Protein AF-A0AA96UZX4-F1 (afdb_monomer)

pLDDT: mean 89.25, std 13.47, range [41.53, 97.31]

Organism: NCBI:txid3028295

Secondary structure (DSSP, 8-state):
---TTSHHHH-EEEEESSSS-EEEE-TTSEEEEEETTEEEEEEEEEETTEEEEEETTEEEEEEEEETTEEEEEEEETTEEEEEEEEE-

Solvent-accessible surface area (backbone atoms only — not comparable to full-atom values): 4954 Å² total; per-residue (Å²): 140,78,85,71,70,61,68,61,70,67,42,44,44,28,36,35,78,89,51,81,31,36,36,37,33,46,88,87,36,37,36,42,39,34,47,84,91,47,73,50,68,34,40,45,46,83,53,83,91,30,31,36,32,28,44,98,88,40,80,38,32,38,37,37,78,53,96,85,28,37,41,37,40,38,48,58,91,93,48,73,50,72,50,49,21,40,71,111

Mean predicted aligned error: 4.74 Å

Structure (mmCIF, N/CA/C/O backbone):
data_AF-A0AA96UZX4-F1
#
_entry.id   AF-A0AA96UZX4-F1
#
loop_
_atom_site.group_PDB
_atom_site.id
_atom_site.type_symbol
_atom_site.label_atom_id
_atom_site.label_alt_id
_atom_site.label_comp_id
_atom_site.label_asym_id
_atom_site.label_entity_id
_atom_site.label_seq_id
_atom_site.pdbx_PDB_ins_code
_atom_site.Cartn_x
_atom_site.Cartn_y
_atom_site.Cartn_z
_atom_site.occupancy
_atom_site.B_iso_or_equiv
_atom_site.auth_seq_id
_atom_site.auth_comp_id
_atom_site.auth_asym_id
_atom_site.auth_atom_id
_atom_site.pdbx_PDB_model_num
ATOM 1 N N . MET A 1 1 ? -26.361 -3.014 4.407 1.00 44.25 1 MET A N 1
ATOM 2 C CA . MET A 1 1 ? -25.447 -2.002 4.977 1.00 44.25 1 MET A CA 1
ATOM 3 C C . MET A 1 1 ? -24.386 -2.769 5.743 1.00 44.25 1 MET A C 1
ATOM 5 O O . MET A 1 1 ? -24.718 -3.329 6.777 1.00 44.25 1 MET A O 1
ATOM 9 N N . PHE A 1 2 ? -23.183 -2.910 5.185 1.00 41.53 2 PHE A N 1
ATOM 10 C CA . PHE A 1 2 ? -22.067 -3.578 5.860 1.00 41.53 2 PHE A CA 1
ATOM 11 C C . PHE A 1 2 ? -21.099 -2.528 6.413 1.00 41.53 2 PHE A C 1
ATOM 13 O O . PHE A 1 2 ? -20.962 -1.436 5.869 1.00 41.53 2 PHE A O 1
ATOM 20 N N . SER A 1 3 ? -20.567 -2.856 7.584 1.00 42.91 3 SER A N 1
ATOM 21 C CA . SER A 1 3 ? -19.982 -1.993 8.606 1.00 42.91 3 SER A CA 1
ATOM 22 C C . SER A 1 3 ? -18.667 -1.332 8.164 1.00 42.91 3 SER A C 1
ATOM 24 O O . SER A 1 3 ? -17.598 -1.912 8.296 1.00 42.91 3 SER A O 1
ATOM 26 N N . GLY A 1 4 ? -18.745 -0.094 7.667 1.00 41.75 4 GLY A N 1
ATOM 27 C CA . GLY A 1 4 ? -17.632 0.654 7.060 1.00 41.75 4 GLY A CA 1
ATOM 28 C C . GLY A 1 4 ? -16.639 1.320 8.023 1.00 41.75 4 GLY A C 1
ATOM 29 O O . GLY A 1 4 ? -16.270 2.476 7.808 1.00 41.75 4 GLY A O 1
ATOM 30 N N . CYS A 1 5 ? -16.193 0.637 9.080 1.00 48.84 5 CYS A N 1
ATOM 31 C CA . CYS A 1 5 ? -15.138 1.185 9.948 1.00 48.84 5 CYS A CA 1
ATOM 32 C C . CYS A 1 5 ? -13.712 0.874 9.453 1.00 48.84 5 CYS A C 1
ATOM 34 O O . CYS A 1 5 ? -12.793 1.637 9.756 1.00 48.84 5 CYS A O 1
ATOM 36 N N . LEU A 1 6 ? -13.508 -0.185 8.663 1.00 52.38 6 LEU A N 1
ATOM 37 C CA . LEU A 1 6 ? -12.174 -0.579 8.194 1.00 52.38 6 LEU A CA 1
ATOM 38 C C . LEU A 1 6 ? -11.757 0.183 6.925 1.00 52.38 6 LEU A C 1
ATOM 40 O O . LEU A 1 6 ? -10.700 0.812 6.917 1.00 52.38 6 LEU A O 1
ATOM 44 N N . GLY A 1 7 ? -12.621 0.291 5.914 1.00 52.69 7 GLY A N 1
ATOM 45 C CA . GLY A 1 7 ? -12.306 0.951 4.641 1.00 52.69 7 GLY A CA 1
ATOM 46 C C . GLY A 1 7 ? -11.894 2.426 4.754 1.00 52.69 7 GLY A C 1
ATOM 47 O O . GLY A 1 7 ? -11.088 2.923 3.967 1.00 52.69 7 GLY A O 1
ATOM 48 N N . ASN A 1 8 ? -12.359 3.132 5.790 1.00 63.56 8 ASN A N 1
ATOM 49 C CA . ASN A 1 8 ? -11.919 4.503 6.076 1.00 63.56 8 ASN A CA 1
ATOM 50 C C . ASN A 1 8 ? -10.481 4.580 6.621 1.00 63.56 8 ASN A C 1
ATOM 52 O O . ASN A 1 8 ? -9.829 5.612 6.459 1.00 63.56 8 ASN A O 1
ATOM 56 N N . SER A 1 9 ? -9.985 3.531 7.280 1.00 82.62 9 SER A N 1
ATOM 57 C CA . SER A 1 9 ? -8.720 3.576 8.023 1.00 82.62 9 SER A CA 1
ATOM 58 C C . SER A 1 9 ? -7.512 3.633 7.088 1.00 82.62 9 SER A C 1
ATOM 60 O O . SER A 1 9 ? -6.594 4.430 7.304 1.00 82.62 9 SER A O 1
ATOM 62 N N . ILE A 1 10 ? -7.561 2.869 5.994 1.00 90.81 10 ILE A N 1
ATOM 63 C CA . ILE A 1 10 ? -6.500 2.837 4.980 1.00 90.81 10 ILE A CA 1
ATOM 64 C C . ILE A 1 10 ? -6.656 3.896 3.893 1.00 90.81 10 ILE A C 1
ATOM 66 O O . ILE A 1 10 ? -5.728 4.114 3.126 1.00 90.81 10 ILE A O 1
ATOM 70 N N . THR A 1 11 ? -7.795 4.584 3.816 1.00 93.56 11 THR A N 1
ATOM 71 C CA . THR A 1 11 ? -7.979 5.654 2.829 1.00 93.56 11 THR A CA 1
ATOM 72 C C . THR A 1 11 ? -6.956 6.769 3.064 1.00 93.56 11 THR A C 1
ATOM 74 O O . THR A 1 11 ? -6.829 7.285 4.181 1.00 93.56 11 THR A O 1
ATOM 77 N N . GLY A 1 12 ? -6.273 7.191 2.004 1.00 94.69 12 GLY A N 1
ATOM 78 C CA . GLY A 1 12 ? -5.298 8.280 2.011 1.00 94.69 12 GLY A CA 1
ATOM 79 C C . GLY A 1 12 ? -4.048 7.953 1.203 1.00 94.69 12 GLY A C 1
ATOM 80 O O . GLY A 1 12 ? -3.970 6.913 0.550 1.00 94.69 12 GLY A O 1
ATOM 81 N N . THR A 1 13 ? -3.073 8.855 1.264 1.00 96.62 13 THR A N 1
ATOM 82 C CA . THR A 1 13 ? -1.761 8.673 0.640 1.00 96.62 13 THR A CA 1
ATOM 83 C C . THR A 1 13 ? -0.780 8.117 1.662 1.00 96.62 13 THR A C 1
ATOM 85 O O . THR A 1 13 ? -0.653 8.635 2.770 1.00 96.62 13 THR A O 1
ATOM 88 N N . TRP A 1 14 ? -0.068 7.071 1.270 1.00 96.88 14 TRP A N 1
ATOM 89 C CA . TRP A 1 14 ? 0.885 6.342 2.091 1.00 96.88 14 TRP A CA 1
ATOM 90 C C . TRP A 1 14 ? 2.242 6.332 1.405 1.00 96.88 14 TRP A C 1
ATOM 92 O O . TRP A 1 14 ? 2.336 6.065 0.205 1.00 96.88 14 TRP A O 1
ATOM 102 N N . LYS A 1 15 ? 3.304 6.600 2.163 1.00 97.00 15 LYS A N 1
ATOM 103 C CA . LYS A 1 15 ? 4.689 6.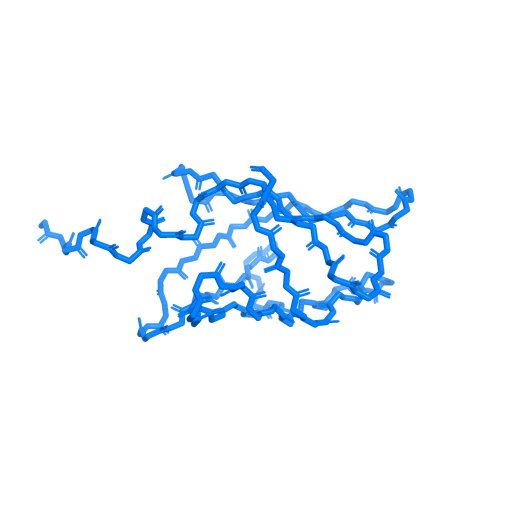563 1.687 1.00 97.00 15 LYS A CA 1
ATOM 104 C C . LYS A 1 15 ? 5.422 5.399 2.331 1.00 97.00 15 LYS A C 1
ATOM 106 O O . LYS A 1 15 ? 5.312 5.222 3.538 1.00 97.00 15 LYS A O 1
ATOM 111 N N . SER A 1 16 ? 6.145 4.622 1.530 1.00 96.56 16 SER A N 1
ATOM 112 C CA . SER A 1 16 ? 6.980 3.531 2.032 1.00 96.56 16 SER A CA 1
ATOM 113 C C . SER A 1 16 ? 8.076 4.082 2.940 1.00 96.56 16 SER A C 1
ATOM 115 O O . SER A 1 16 ? 8.726 5.063 2.583 1.00 96.56 16 SER A O 1
ATOM 117 N N . ASP A 1 17 ? 8.289 3.435 4.083 1.00 95.31 17 ASP A N 1
ATOM 118 C CA . ASP A 1 17 ? 9.337 3.818 5.035 1.00 95.31 17 ASP A CA 1
ATOM 119 C C . ASP A 1 17 ? 10.745 3.518 4.467 1.00 95.31 17 ASP A C 1
ATOM 121 O O . ASP A 1 17 ? 11.691 4.255 4.735 1.00 95.31 17 ASP A O 1
ATOM 125 N N . ASP A 1 18 ? 10.867 2.485 3.623 1.00 91.81 18 ASP A N 1
ATOM 126 C CA . ASP A 1 18 ? 12.152 1.943 3.149 1.00 91.81 18 ASP A CA 1
ATOM 127 C C . ASP A 1 18 ? 12.405 2.159 1.644 1.00 91.81 18 ASP A C 1
ATOM 129 O O . ASP A 1 18 ? 13.441 1.756 1.111 1.00 91.81 18 ASP A O 1
ATOM 133 N N . SER A 1 19 ? 11.461 2.764 0.914 1.00 92.38 19 SER A N 1
ATOM 134 C CA . SER A 1 19 ? 11.573 2.936 -0.538 1.00 92.38 19 SER A CA 1
ATOM 135 C C . SER A 1 19 ? 10.925 4.221 -1.052 1.00 92.38 19 SER A C 1
ATOM 137 O O . SER A 1 19 ? 10.235 4.954 -0.345 1.00 92.38 19 SER A O 1
ATOM 139 N N . SER A 1 20 ? 11.110 4.502 -2.344 1.00 91.62 20 SER A N 1
ATOM 140 C CA . SER A 1 20 ? 10.419 5.608 -3.004 1.00 91.62 20 SER A CA 1
ATOM 141 C C . SER A 1 20 ? 8.945 5.308 -3.307 1.00 91.62 20 SER A C 1
ATOM 143 O O . SER A 1 20 ? 8.264 6.203 -3.812 1.00 91.62 20 SER A O 1
ATOM 145 N N . ALA A 1 21 ? 8.428 4.120 -2.977 1.00 95.31 21 ALA A N 1
ATOM 146 C CA . ALA A 1 21 ? 7.064 3.736 -3.309 1.00 95.31 21 ALA A CA 1
ATOM 147 C C . ALA A 1 21 ? 6.008 4.565 -2.560 1.00 95.31 21 ALA A C 1
ATOM 149 O O . ALA A 1 21 ? 6.165 4.890 -1.381 1.00 95.31 21 ALA A O 1
ATOM 150 N N . THR A 1 22 ? 4.914 4.883 -3.244 1.00 96.19 22 THR A N 1
ATOM 151 C CA . THR A 1 22 ? 3.728 5.541 -2.681 1.00 96.19 22 THR A CA 1
ATOM 152 C C . THR A 1 22 ? 2.470 4.796 -3.079 1.00 96.19 22 THR A C 1
ATOM 154 O O . 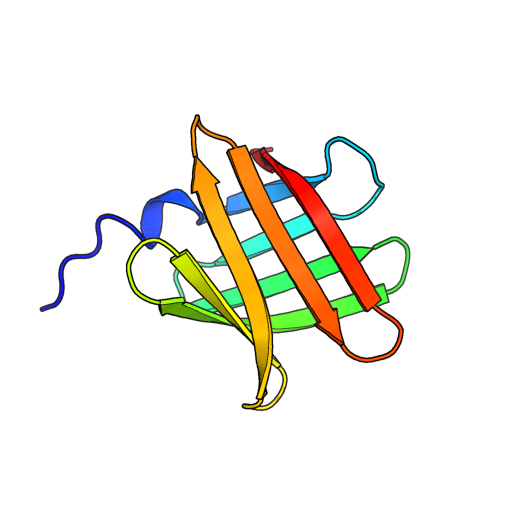THR A 1 22 ? 2.402 4.239 -4.171 1.00 96.19 22 THR A O 1
ATOM 157 N N . ILE A 1 23 ? 1.467 4.794 -2.205 1.00 97.00 23 ILE A N 1
ATOM 158 C CA . ILE A 1 23 ? 0.160 4.206 -2.488 1.00 97.00 23 ILE A CA 1
ATOM 159 C C . ILE A 1 23 ? -0.925 5.163 -2.023 1.00 97.00 23 ILE A C 1
ATOM 161 O O . ILE A 1 23 ? -0.990 5.522 -0.851 1.00 97.00 23 ILE A O 1
ATOM 165 N N . THR A 1 24 ? -1.789 5.555 -2.946 1.00 96.81 24 THR A N 1
ATOM 166 C CA . THR A 1 24 ? -2.996 6.325 -2.668 1.00 96.81 24 THR A CA 1
ATOM 167 C C . THR A 1 24 ? -4.188 5.390 -2.730 1.00 96.81 24 THR A C 1
ATOM 169 O O . THR A 1 24 ? -4.423 4.766 -3.761 1.00 96.81 24 THR A O 1
ATOM 172 N N . ILE A 1 25 ? -4.937 5.295 -1.636 1.00 96.00 25 ILE A N 1
ATOM 173 C CA . ILE A 1 25 ? -6.125 4.447 -1.514 1.00 96.00 25 ILE A CA 1
ATOM 174 C C . ILE A 1 25 ? -7.346 5.355 -1.394 1.00 96.00 25 ILE A C 1
ATOM 176 O O . ILE A 1 25 ? -7.432 6.170 -0.471 1.00 96.00 25 ILE A O 1
ATOM 180 N N . ASN A 1 26 ? -8.279 5.225 -2.333 1.00 94.81 26 ASN A N 1
ATOM 181 C CA . ASN A 1 26 ? -9.454 6.079 -2.455 1.00 94.81 26 ASN A CA 1
ATOM 182 C C . ASN A 1 26 ? -10.692 5.408 -1.849 1.00 94.81 26 ASN A C 1
ATOM 184 O O . ASN A 1 26 ? -10.842 4.189 -1.893 1.00 94.81 26 ASN A O 1
ATOM 188 N N . LYS A 1 27 ? -11.629 6.214 -1.335 1.00 91.56 27 LYS A N 1
ATOM 189 C CA . LYS A 1 27 ? -12.892 5.712 -0.753 1.00 91.56 27 LYS A CA 1
ATOM 190 C C . LYS A 1 27 ? -13.832 5.061 -1.765 1.00 91.56 27 LYS A C 1
ATOM 192 O O . LYS A 1 27 ? -14.760 4.374 -1.360 1.00 91.56 27 LYS A O 1
ATOM 197 N N . ASP A 1 28 ? -13.629 5.319 -3.052 1.00 90.88 28 ASP A N 1
ATOM 198 C CA . ASP A 1 28 ? -14.445 4.777 -4.141 1.00 90.88 28 ASP A CA 1
ATOM 199 C C . ASP A 1 28 ? -14.101 3.320 -4.496 1.00 90.88 28 ASP A C 1
ATOM 201 O O . ASP A 1 28 ? -14.703 2.763 -5.409 1.00 90.88 28 ASP A O 1
ATOM 205 N N . GLY A 1 29 ? -13.165 2.701 -3.768 1.00 92.31 29 GLY A N 1
ATOM 206 C CA . GLY A 1 29 ? -12.716 1.332 -4.012 1.00 92.31 29 GLY A CA 1
ATOM 207 C C . GLY A 1 29 ? -11.531 1.233 -4.969 1.00 92.31 29 GLY A C 1
ATOM 208 O O . GLY A 1 29 ? -11.120 0.127 -5.295 1.00 92.31 29 GLY A O 1
ATOM 209 N N . THR A 1 30 ? -10.940 2.352 -5.398 1.00 95.88 30 THR A N 1
ATOM 210 C CA . THR A 1 30 ? -9.751 2.352 -6.265 1.00 95.88 30 THR A CA 1
ATOM 211 C C . THR A 1 30 ? -8.469 2.680 -5.504 1.00 95.88 30 THR A C 1
ATOM 213 O O . THR A 1 30 ? -8.487 3.283 -4.426 1.00 95.88 30 THR A O 1
ATOM 216 N N . TYR A 1 31 ? -7.323 2.298 -6.061 1.00 96.19 31 TYR A N 1
ATOM 217 C CA . TYR A 1 31 ? -6.015 2.730 -5.577 1.00 96.19 31 TYR A CA 1
ATOM 218 C C . TYR A 1 31 ? -5.057 3.047 -6.729 1.00 96.19 31 TYR A C 1
ATOM 220 O O . TYR A 1 31 ? -5.211 2.576 -7.858 1.00 96.19 31 TYR A O 1
ATOM 228 N N . VAL A 1 32 ? -4.026 3.826 -6.411 1.00 96.75 32 VAL A N 1
ATOM 229 C CA . VAL A 1 32 ? -2.877 4.096 -7.277 1.00 96.75 32 VAL A CA 1
ATOM 230 C C . VAL A 1 32 ? -1.614 3.778 -6.492 1.00 96.75 32 VAL A C 1
ATOM 232 O O . VAL A 1 32 ? -1.361 4.393 -5.462 1.00 96.75 32 VAL A O 1
ATOM 235 N N . ALA A 1 33 ? -0.825 2.820 -6.965 1.00 95.88 33 ALA A N 1
ATOM 236 C CA . ALA A 1 33 ? 0.477 2.480 -6.414 1.00 95.88 33 ALA A CA 1
ATOM 237 C C . ALA A 1 33 ? 1.570 2.911 -7.394 1.00 95.88 33 ALA A C 1
ATOM 239 O O . ALA A 1 33 ? 1.473 2.644 -8.590 1.00 95.88 33 ALA A O 1
ATOM 240 N N . SER A 1 34 ? 2.619 3.556 -6.904 1.00 94.56 34 SER A N 1
ATOM 241 C CA . SER A 1 34 ? 3.731 4.011 -7.732 1.00 94.56 34 SER A CA 1
ATOM 242 C C . SER A 1 34 ? 5.073 3.727 -7.079 1.00 94.56 34 SER A C 1
ATOM 244 O O . SER A 1 34 ? 5.211 3.755 -5.858 1.00 94.56 34 SER A O 1
ATOM 246 N N . MET A 1 35 ? 6.075 3.445 -7.908 1.00 92.81 35 MET A N 1
ATOM 247 C CA . MET A 1 35 ? 7.466 3.267 -7.506 1.00 92.81 35 MET A CA 1
ATOM 248 C C . MET A 1 35 ? 8.366 3.833 -8.606 1.00 92.81 35 MET A C 1
ATOM 250 O O . MET A 1 35 ? 8.489 3.265 -9.693 1.00 92.81 35 MET A O 1
ATOM 254 N N . GLY A 1 36 ? 8.976 4.990 -8.341 1.00 87.81 36 GLY A N 1
ATOM 255 C CA . GLY A 1 36 ? 9.711 5.737 -9.363 1.00 87.81 36 GLY A CA 1
ATOM 256 C C . GLY A 1 36 ? 8.787 6.187 -10.499 1.00 87.81 36 GLY A C 1
ATOM 257 O O . GLY A 1 36 ? 7.841 6.930 -10.264 1.00 87.81 36 GLY A O 1
ATOM 258 N N . VAL A 1 37 ? 9.069 5.738 -11.725 1.00 87.50 37 VAL A N 1
ATOM 259 C CA . VAL A 1 37 ? 8.283 6.066 -12.932 1.00 87.50 37 VAL A CA 1
ATOM 260 C C . VAL A 1 37 ? 7.187 5.045 -13.249 1.00 87.50 37 VAL A C 1
ATOM 262 O O . VAL A 1 37 ? 6.426 5.239 -14.193 1.00 87.50 37 VAL A O 1
ATOM 265 N N . VAL A 1 38 ? 7.122 3.940 -12.501 1.00 92.00 38 VAL A N 1
ATOM 266 C CA . VAL A 1 38 ? 6.127 2.884 -12.713 1.00 92.00 38 VAL A CA 1
ATOM 267 C C . VAL A 1 38 ? 4.911 3.170 -11.844 1.00 92.00 38 VAL A C 1
ATOM 269 O O . VAL A 1 38 ? 5.044 3.391 -10.640 1.00 92.00 38 VAL A O 1
ATOM 272 N N . GLU A 1 39 ? 3.730 3.129 -12.452 1.00 93.75 39 GLU A N 1
ATOM 273 C CA . GLU A 1 39 ? 2.443 3.330 -11.793 1.00 93.75 39 GLU A CA 1
ATOM 274 C C . GLU A 1 39 ? 1.503 2.170 -12.122 1.00 93.75 39 GLU A C 1
ATOM 276 O O . GLU A 1 39 ? 1.461 1.680 -13.252 1.00 93.75 39 GLU A O 1
ATOM 281 N N . LEU A 1 40 ? 0.739 1.738 -11.126 1.00 94.62 40 LEU A N 1
ATOM 282 C CA . LEU A 1 40 ? -0.291 0.724 -11.251 1.00 94.62 40 LEU A CA 1
ATOM 283 C C . LEU A 1 40 ? -1.564 1.214 -10.573 1.00 94.62 40 LEU A C 1
ATOM 285 O O . LEU A 1 40 ? -1.540 1.684 -9.437 1.00 94.62 40 LEU A O 1
ATOM 289 N N . LYS A 1 41 ? -2.684 1.075 -11.277 1.00 96.00 41 LYS A N 1
ATOM 290 C CA . LYS A 1 41 ? -4.015 1.427 -10.778 1.00 96.00 41 LYS A CA 1
ATOM 291 C C . LYS A 1 41 ? -4.873 0.193 -10.738 1.00 96.00 41 LYS A C 1
ATOM 293 O O . LYS A 1 41 ? -4.842 -0.588 -11.685 1.00 96.00 41 LYS A O 1
ATOM 298 N N . GLY A 1 42 ? -5.639 0.049 -9.677 1.00 95.75 42 GLY A N 1
ATOM 299 C CA . GLY A 1 42 ? -6.495 -1.104 -9.502 1.00 95.75 42 GLY A CA 1
ATOM 300 C C . GLY A 1 42 ? -7.600 -0.842 -8.503 1.00 95.75 42 GLY A C 1
ATOM 301 O O . GLY A 1 42 ? -7.803 0.287 -8.052 1.00 95.75 42 GLY A O 1
ATOM 302 N N . ASP A 1 43 ? -8.274 -1.922 -8.151 1.00 96.31 43 ASP A N 1
ATOM 303 C CA . ASP A 1 43 ? -9.376 -1.927 -7.205 1.00 96.31 43 ASP A CA 1
ATOM 304 C C . ASP A 1 43 ? -8.903 -2.527 -5.884 1.00 96.31 43 ASP A C 1
ATOM 306 O O . ASP A 1 43 ? -8.056 -3.422 -5.852 1.00 96.31 43 ASP A O 1
ATOM 310 N N . TRP A 1 44 ? -9.448 -2.052 -4.776 1.00 94.94 44 TRP A N 1
ATOM 311 C CA . TRP A 1 44 ? -9.241 -2.660 -3.474 1.00 94.94 44 TRP A CA 1
ATOM 312 C C . TRP A 1 44 ? -10.576 -3.001 -2.832 1.00 94.94 44 TRP A C 1
ATOM 314 O O . TRP A 1 44 ? -11.590 -2.338 -3.045 1.00 94.94 44 TRP A O 1
ATOM 324 N N . VAL A 1 45 ? -10.560 -4.055 -2.027 1.00 93.38 45 VAL A N 1
ATOM 325 C CA . VAL A 1 45 ? -11.721 -4.503 -1.259 1.00 93.38 45 VAL A CA 1
ATOM 326 C C . VAL A 1 45 ? -11.278 -4.926 0.134 1.00 93.38 45 VAL A C 1
ATOM 328 O O . VAL A 1 45 ? -10.134 -5.339 0.331 1.00 93.38 45 VAL A O 1
ATOM 331 N N . GLU A 1 46 ? -12.180 -4.825 1.103 1.00 91.75 46 GLU A N 1
ATOM 332 C CA . GLU A 1 46 ? -11.986 -5.436 2.419 1.00 91.75 46 GLU A CA 1
ATOM 333 C C . GLU A 1 46 ? -11.960 -6.970 2.271 1.00 91.75 46 GLU A C 1
ATOM 335 O O . GLU A 1 46 ? -12.788 -7.550 1.568 1.00 91.75 46 GLU A O 1
ATOM 340 N N . ASP A 1 47 ? -10.989 -7.623 2.910 1.00 89.69 47 ASP A N 1
ATOM 341 C CA . ASP A 1 47 ? -10.742 -9.070 2.867 1.00 89.69 47 ASP A CA 1
ATOM 342 C C . ASP A 1 47 ? -10.480 -9.568 4.300 1.00 89.69 47 ASP A C 1
ATOM 344 O O . ASP A 1 47 ? -9.344 -9.826 4.712 1.00 89.69 47 ASP A O 1
ATOM 348 N N . GLY A 1 48 ? -11.550 -9.601 5.103 1.00 87.56 48 GLY A N 1
ATOM 349 C CA . GLY A 1 48 ? -11.484 -9.873 6.542 1.00 87.56 48 GLY A CA 1
ATOM 350 C C . GLY A 1 48 ? -10.848 -8.713 7.314 1.00 87.56 48 GLY A C 1
ATOM 351 O O . GLY A 1 48 ? -11.283 -7.573 7.183 1.00 87.56 48 GLY A O 1
ATOM 352 N N . ASP A 1 49 ? -9.806 -9.005 8.096 1.00 87.00 49 ASP A N 1
ATOM 353 C CA . ASP A 1 49 ? -9.018 -7.994 8.827 1.00 87.00 49 ASP A CA 1
ATOM 354 C C . ASP A 1 49 ? -7.991 -7.268 7.936 1.00 87.00 49 ASP A C 1
ATOM 356 O O . ASP A 1 49 ? -7.289 -6.355 8.375 1.00 87.00 49 ASP A O 1
ATOM 360 N N . ASN A 1 50 ? -7.888 -7.689 6.674 1.00 91.62 50 ASN A N 1
ATOM 361 C CA . ASN A 1 50 ? -6.971 -7.150 5.684 1.00 91.62 50 ASN A CA 1
ATOM 362 C C . ASN A 1 50 ? -7.739 -6.495 4.532 1.00 91.62 50 ASN A C 1
ATOM 364 O O . ASN A 1 50 ? -8.967 -6.452 4.489 1.00 91.62 50 ASN A O 1
ATOM 368 N N . TYR A 1 51 ? -6.984 -6.004 3.560 1.00 93.31 51 TYR A N 1
ATOM 369 C CA . TYR A 1 51 ? -7.490 -5.424 2.326 1.00 93.31 51 TYR A CA 1
ATOM 370 C C . TYR A 1 51 ? -6.806 -6.123 1.164 1.00 93.31 51 TYR A C 1
ATOM 372 O O . TYR A 1 51 ? -5.598 -6.336 1.209 1.00 93.31 51 TYR A O 1
ATOM 380 N N . ALA A 1 52 ? -7.545 -6.494 0.129 1.00 95.75 52 ALA A N 1
ATOM 381 C CA . ALA A 1 52 ? -6.997 -7.137 -1.057 1.00 95.75 52 ALA A CA 1
ATOM 382 C C . ALA A 1 52 ? -6.894 -6.131 -2.206 1.00 95.75 52 ALA A C 1
ATOM 384 O O . ALA A 1 52 ? -7.828 -5.370 -2.443 1.00 95.75 52 ALA A O 1
ATOM 385 N N . PHE A 1 53 ? -5.777 -6.161 -2.933 1.00 96.19 53 PHE A N 1
ATOM 386 C CA . PHE 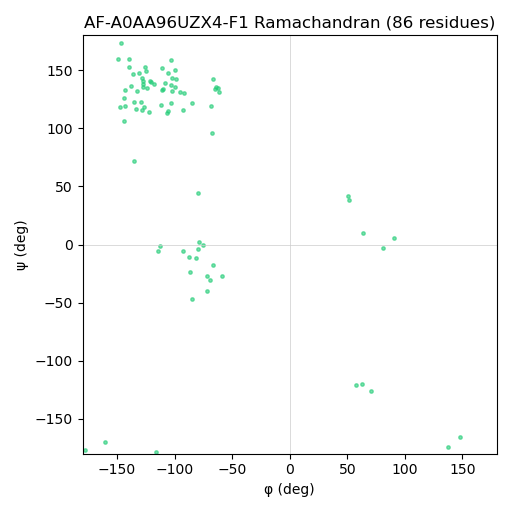A 1 53 ? -5.556 -5.353 -4.131 1.00 96.19 53 PHE A CA 1
ATOM 387 C C . PHE A 1 53 ? -5.739 -6.196 -5.385 1.00 96.19 53 PHE A C 1
ATOM 389 O O . PHE A 1 53 ? -5.164 -7.283 -5.505 1.00 96.19 53 PHE A O 1
ATOM 396 N N . TYR A 1 54 ? -6.498 -5.662 -6.331 1.00 96.19 54 TYR A N 1
ATOM 397 C CA . TYR A 1 54 ? -6.815 -6.282 -7.603 1.00 96.19 54 TYR A CA 1
ATOM 398 C C . TYR A 1 54 ? -6.342 -5.415 -8.761 1.00 96.19 54 TYR A C 1
ATOM 400 O O . TYR A 1 54 ? -6.502 -4.199 -8.762 1.00 96.19 54 TYR A O 1
ATOM 408 N N . PHE A 1 55 ? -5.806 -6.064 -9.787 1.00 95.00 55 PHE A N 1
ATOM 409 C CA . PHE A 1 55 ? -5.458 -5.441 -11.055 1.00 95.00 55 PHE A CA 1
ATOM 410 C C . PHE A 1 55 ? -6.067 -6.262 -12.185 1.00 95.00 55 PHE A C 1
ATOM 412 O O . PHE A 1 55 ? -5.815 -7.462 -12.279 1.00 95.00 55 PHE A O 1
ATOM 419 N N . GLN A 1 56 ? -6.894 -5.626 -13.020 1.00 92.81 56 GLN A N 1
ATOM 420 C CA . GLN A 1 56 ? -7.608 -6.290 -14.122 1.00 92.81 56 GLN A CA 1
ATOM 421 C C . GLN A 1 56 ? -8.379 -7.551 -13.673 1.00 92.81 56 GLN A C 1
ATOM 423 O O . GLN A 1 56 ? -8.408 -8.563 -14.368 1.00 92.81 56 GLN A O 1
ATOM 428 N N . GLY A 1 57 ? -8.981 -7.504 -12.480 1.00 90.56 57 GLY A N 1
ATOM 429 C CA . GLY A 1 57 ? -9.756 -8.611 -11.909 1.00 90.56 57 GLY A CA 1
ATOM 430 C C . GLY A 1 57 ? -8.937 -9.722 -11.237 1.00 90.56 57 GLY A C 1
ATOM 431 O O . GLY A 1 57 ? -9.529 -10.625 -10.652 1.00 90.56 57 GLY A O 1
ATOM 432 N N . ALA A 1 58 ? -7.601 -9.665 -11.254 1.00 93.75 58 ALA A N 1
ATOM 433 C CA . ALA A 1 58 ? -6.743 -10.615 -10.545 1.00 93.75 58 ALA A CA 1
ATOM 434 C C . ALA A 1 58 ? -6.243 -10.029 -9.219 1.00 93.75 58 ALA A C 1
ATOM 436 O O . ALA A 1 58 ? -5.796 -8.883 -9.187 1.00 93.75 58 ALA A O 1
ATOM 437 N N . LYS A 1 59 ? -6.276 -10.811 -8.130 1.00 95.44 59 LYS A N 1
ATOM 438 C CA . LYS A 1 59 ? -5.676 -10.411 -6.847 1.00 95.44 59 LYS A CA 1
ATOM 439 C C . LYS A 1 59 ? -4.156 -10.386 -6.999 1.00 95.44 59 LYS A C 1
ATOM 441 O O . LYS A 1 59 ? -3.551 -11.417 -7.280 1.00 95.44 59 LYS A O 1
ATOM 446 N N . ILE A 1 60 ? -3.552 -9.220 -6.796 1.00 96.38 60 ILE A N 1
ATOM 447 C CA . ILE A 1 60 ? -2.105 -9.005 -6.937 1.00 96.38 60 ILE A CA 1
ATOM 448 C C . ILE A 1 60 ? -1.414 -8.653 -5.619 1.00 96.38 60 ILE A C 1
ATOM 450 O O . ILE A 1 60 ? -0.194 -8.503 -5.569 1.00 96.38 60 ILE A O 1
ATOM 454 N N . GLY A 1 61 ? -2.182 -8.473 -4.547 1.00 96.12 61 GLY A N 1
ATOM 455 C CA . GLY A 1 61 ? -1.623 -8.045 -3.281 1.00 96.12 61 GLY A CA 1
ATOM 456 C C . GLY A 1 61 ? -2.631 -7.930 -2.157 1.00 96.12 61 GLY A C 1
ATOM 457 O O . GLY A 1 61 ? -3.821 -8.219 -2.308 1.00 96.12 61 GLY A O 1
ATOM 458 N N . SER A 1 62 ? -2.125 -7.472 -1.023 1.00 95.69 62 SER A N 1
ATOM 459 C CA . SER A 1 62 ? -2.901 -7.147 0.157 1.00 95.69 62 SER A CA 1
ATOM 460 C C . SER A 1 62 ? -2.262 -6.021 0.965 1.00 95.69 62 SER A C 1
ATOM 462 O O . SER A 1 62 ? -1.056 -5.775 0.878 1.00 95.69 62 SER A O 1
ATOM 464 N N . ALA A 1 63 ? -3.068 -5.378 1.800 1.00 95.25 63 ALA A N 1
ATOM 465 C CA . ALA A 1 63 ? -2.617 -4.510 2.869 1.00 95.25 63 ALA A CA 1
ATOM 466 C C . ALA A 1 63 ? -3.199 -4.937 4.217 1.00 95.25 63 ALA A C 1
ATOM 468 O O . ALA A 1 63 ? -4.296 -5.487 4.281 1.00 95.25 63 ALA A O 1
ATOM 469 N N . ALA A 1 64 ? -2.477 -4.622 5.284 1.00 94.38 64 ALA A N 1
ATOM 470 C CA . ALA A 1 64 ? -2.935 -4.711 6.662 1.00 94.38 64 ALA A CA 1
ATOM 471 C C . ALA A 1 64 ? -2.684 -3.366 7.346 1.00 94.38 64 ALA A C 1
ATOM 473 O O . ALA A 1 64 ? -1.632 -2.752 7.143 1.00 94.38 64 ALA A O 1
ATOM 474 N N . PHE A 1 65 ? -3.641 -2.898 8.144 1.00 92.44 65 PHE A N 1
ATOM 475 C CA . PHE A 1 65 ? -3.496 -1.663 8.908 1.00 92.44 65 PHE A CA 1
ATOM 476 C C . PHE A 1 65 ? -3.262 -1.988 10.378 1.00 92.44 65 PHE A C 1
ATOM 478 O O . PHE A 1 65 ? -4.137 -2.539 11.038 1.00 92.44 65 PHE A O 1
ATOM 485 N N . GLU A 1 66 ? -2.084 -1.640 10.883 1.00 89.50 66 GLU A N 1
AT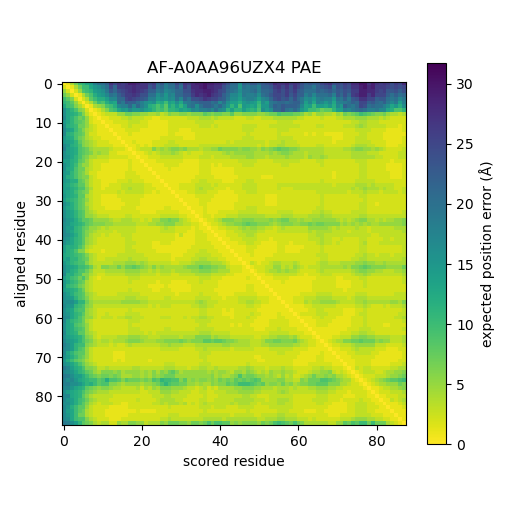OM 486 C CA . GLU A 1 66 ? -1.641 -1.966 12.237 1.00 89.50 66 GLU A CA 1
ATOM 487 C C . GLU A 1 66 ? -0.831 -0.787 12.783 1.00 89.50 66 GLU A C 1
ATOM 489 O O . GLU A 1 66 ? 0.010 -0.230 12.080 1.00 89.50 66 GLU A O 1
ATOM 494 N N . ASP A 1 67 ? -1.105 -0.357 14.017 1.00 88.12 67 ASP A N 1
ATOM 495 C CA . ASP A 1 67 ? -0.352 0.706 14.702 1.00 88.12 67 ASP A CA 1
ATOM 496 C C . ASP A 1 67 ? -0.158 1.999 13.888 1.00 88.12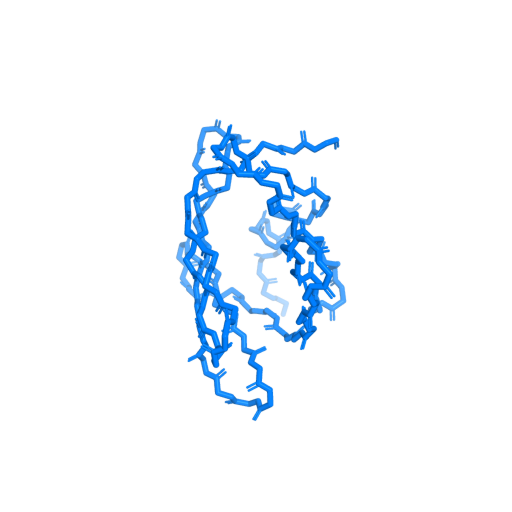 67 ASP A C 1
ATOM 498 O O . ASP A 1 67 ? 0.907 2.617 13.886 1.00 88.12 67 ASP A O 1
ATOM 502 N N . LYS A 1 68 ? -1.217 2.438 13.192 1.00 89.25 68 LYS A N 1
ATOM 503 C CA . LYS A 1 68 ? -1.219 3.617 12.296 1.00 89.25 68 LYS A CA 1
ATOM 504 C C . LYS A 1 68 ? -0.301 3.497 11.078 1.00 89.25 68 LYS A C 1
ATOM 506 O O . LYS A 1 68 ? -0.123 4.480 10.356 1.00 89.25 68 LYS A O 1
ATOM 511 N N . LYS A 1 69 ? 0.237 2.311 10.823 1.00 94.31 69 LYS A N 1
ATOM 512 C CA . LYS A 1 69 ? 1.034 1.991 9.650 1.00 94.31 69 LYS A CA 1
ATOM 513 C C . LYS A 1 69 ? 0.279 1.039 8.737 1.00 94.31 69 LYS A C 1
ATOM 515 O O . LYS A 1 69 ? -0.561 0.250 9.168 1.00 94.31 69 LYS A O 1
ATOM 520 N N . LEU A 1 70 ? 0.590 1.123 7.453 1.00 95.38 70 LEU A N 1
ATOM 521 C CA . LEU A 1 70 ? 0.042 0.237 6.442 1.00 95.38 70 LEU A CA 1
ATOM 522 C C . LEU A 1 70 ? 1.135 -0.733 6.004 1.00 95.38 70 LEU A C 1
ATOM 524 O O . LEU A 1 70 ? 2.126 -0.325 5.404 1.00 95.38 70 LEU A O 1
ATOM 528 N N . ARG A 1 71 ? 0.975 -2.020 6.301 1.00 96.00 71 ARG A N 1
ATOM 529 C CA . ARG A 1 71 ? 1.830 -3.067 5.737 1.00 96.00 71 ARG A CA 1
ATOM 530 C C . ARG A 1 71 ? 1.256 -3.457 4.391 1.00 96.00 71 ARG A C 1
ATOM 532 O O . ARG A 1 71 ? 0.105 -3.874 4.329 1.00 96.00 71 ARG A O 1
ATOM 539 N N . VAL A 1 72 ? 2.033 -3.330 3.326 1.00 95.88 72 VAL A N 1
ATOM 540 C CA . VAL A 1 72 ? 1.586 -3.614 1.962 1.00 95.88 72 VAL A CA 1
ATOM 541 C C . VAL A 1 72 ? 2.451 -4.696 1.349 1.00 95.88 72 VAL A C 1
ATOM 543 O O . VAL A 1 72 ? 3.661 -4.734 1.548 1.00 95.88 72 VAL A O 1
ATOM 546 N N 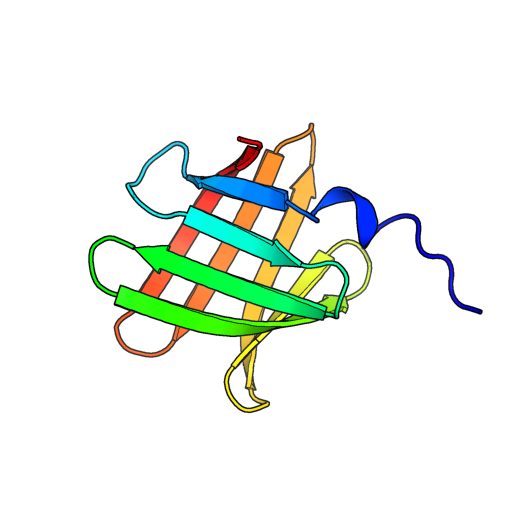. THR A 1 73 ? 1.819 -5.586 0.594 1.00 95.62 73 THR A N 1
ATOM 547 C CA . THR A 1 73 ? 2.466 -6.492 -0.352 1.00 95.62 73 THR A CA 1
ATOM 548 C C . THR A 1 73 ? 1.672 -6.435 -1.645 1.00 95.62 73 THR A C 1
ATO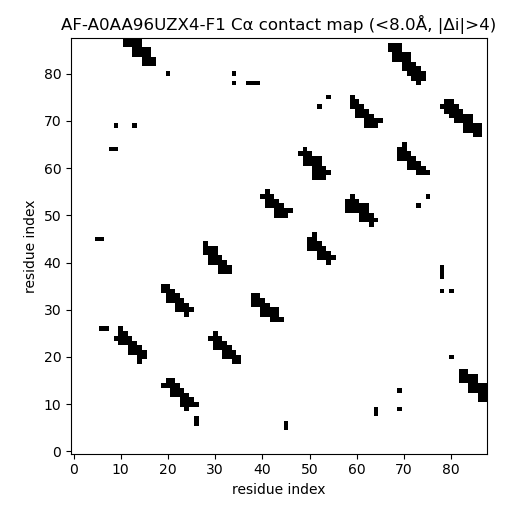M 550 O O . THR A 1 73 ? 0.495 -6.773 -1.654 1.00 95.62 73 THR A O 1
ATOM 553 N N . LEU A 1 74 ? 2.285 -5.980 -2.729 1.00 93.69 74 LEU A N 1
ATOM 554 C CA . LEU A 1 74 ? 1.646 -5.784 -4.023 1.00 93.69 74 LEU A CA 1
ATOM 555 C C . LEU A 1 74 ? 2.640 -6.130 -5.125 1.00 93.69 74 LEU A C 1
ATOM 557 O O . LEU A 1 74 ? 3.735 -5.576 -5.167 1.00 93.69 74 LEU A O 1
ATOM 561 N N . GLY A 1 75 ? 2.259 -7.025 -6.031 1.00 91.56 75 GLY A N 1
ATOM 562 C CA . GLY A 1 75 ? 3.130 -7.474 -7.111 1.00 91.56 75 GLY A CA 1
ATOM 563 C C . GLY A 1 75 ? 2.372 -7.709 -8.408 1.00 91.56 75 GLY A C 1
ATOM 564 O O . GLY A 1 75 ? 1.508 -8.574 -8.472 1.00 91.56 75 GLY A O 1
ATOM 565 N N . SER A 1 76 ? 2.724 -6.975 -9.463 1.00 88.25 76 SER A N 1
ATOM 566 C CA . SER A 1 76 ? 2.218 -7.210 -10.818 1.00 88.25 76 SER A CA 1
ATOM 567 C C . SER A 1 76 ? 3.279 -6.849 -11.855 1.00 88.25 76 SER A C 1
ATOM 569 O O . SER A 1 76 ? 3.719 -5.700 -11.950 1.00 88.25 76 SER A O 1
ATOM 571 N N . GLY A 1 77 ? 3.703 -7.841 -12.641 1.00 84.19 77 GLY A N 1
ATOM 572 C CA . GLY A 1 77 ? 4.747 -7.672 -13.652 1.00 84.19 77 GLY A CA 1
ATOM 573 C C . GLY A 1 77 ? 6.057 -7.149 -13.052 1.00 84.19 77 GLY A C 1
ATOM 574 O O . GLY A 1 77 ? 6.646 -7.785 -12.183 1.00 84.19 77 GLY A O 1
ATOM 575 N N . LEU A 1 78 ? 6.509 -5.986 -13.533 1.00 81.06 78 LEU A N 1
ATOM 576 C CA . LEU A 1 78 ? 7.741 -5.322 -13.084 1.00 81.06 78 LEU A CA 1
ATOM 577 C C . LEU 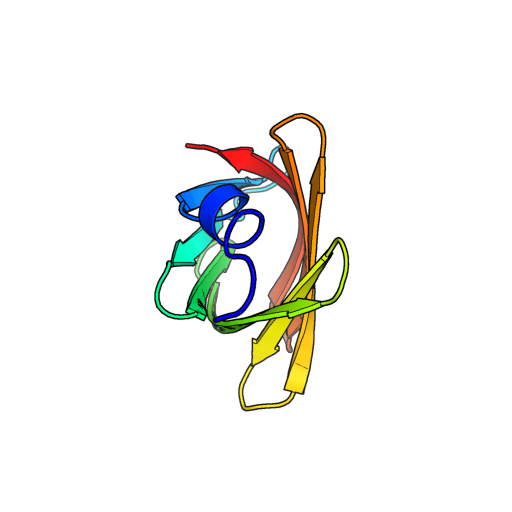A 1 78 ? 7.573 -4.521 -11.784 1.00 81.06 78 LEU A C 1
ATOM 579 O O . LEU A 1 78 ? 8.570 -4.090 -11.206 1.00 81.06 78 LEU A O 1
ATOM 583 N N . LEU A 1 79 ? 6.337 -4.294 -11.328 1.00 88.00 79 LEU A N 1
ATOM 584 C CA . LEU A 1 79 ? 6.078 -3.566 -10.094 1.00 88.00 79 LEU A CA 1
ATOM 585 C C . LEU A 1 79 ? 5.970 -4.554 -8.935 1.00 88.00 79 LEU A C 1
ATOM 587 O O . LEU A 1 79 ? 5.041 -5.358 -8.886 1.00 88.00 79 LEU A O 1
ATOM 591 N N . ASN A 1 80 ? 6.896 -4.456 -7.986 1.00 92.31 80 ASN A N 1
ATOM 592 C CA . ASN A 1 80 ? 6.828 -5.164 -6.717 1.00 92.31 80 ASN A CA 1
ATOM 593 C C . ASN A 1 80 ? 7.025 -4.155 -5.585 1.00 92.31 80 ASN A C 1
ATOM 595 O O . ASN A 1 80 ? 8.065 -3.507 -5.495 1.00 92.31 80 ASN A O 1
ATOM 599 N N . ILE A 1 81 ? 5.987 -3.983 -4.778 1.00 93.25 81 ILE A N 1
ATOM 600 C CA . ILE A 1 81 ? 5.945 -3.071 -3.649 1.00 93.25 81 ILE A CA 1
ATOM 601 C C . ILE A 1 81 ? 5.633 -3.904 -2.414 1.00 93.25 81 ILE A C 1
ATOM 603 O O . ILE A 1 81 ? 4.533 -4.432 -2.261 1.00 93.25 81 ILE A O 1
ATOM 607 N N . SER A 1 82 ? 6.591 -3.989 -1.502 1.00 95.00 82 SER A N 1
ATOM 608 C CA . SER A 1 82 ? 6.407 -4.660 -0.222 1.00 95.00 82 SER A CA 1
ATOM 609 C C . SER A 1 82 ? 7.045 -3.849 0.886 1.00 95.00 82 SER A C 1
ATOM 611 O O . SER A 1 82 ? 8.176 -3.392 0.730 1.00 95.00 82 SER A O 1
ATOM 613 N N . GLY A 1 83 ? 6.357 -3.705 2.009 1.00 94.88 83 GLY A N 1
ATOM 614 C CA . GLY A 1 83 ? 6.929 -3.074 3.188 1.00 94.88 83 GLY A CA 1
ATOM 615 C C . GLY A 1 83 ? 5.903 -2.321 4.006 1.00 94.88 83 GLY A C 1
ATOM 616 O O . GLY A 1 83 ? 4.693 -2.481 3.838 1.00 94.88 83 GLY A O 1
ATOM 617 N N . THR A 1 84 ? 6.415 -1.493 4.903 1.00 97.31 84 THR A N 1
ATOM 618 C 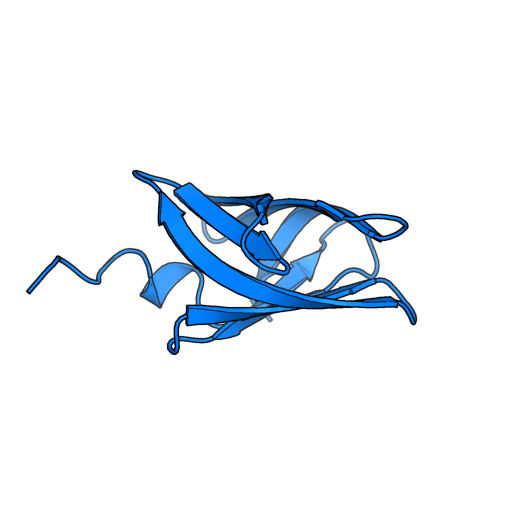CA . THR A 1 84 ? 5.593 -0.667 5.779 1.00 97.31 84 THR A CA 1
ATOM 619 C C . THR A 1 84 ? 5.494 0.743 5.218 1.00 97.31 84 THR A C 1
ATOM 621 O O . THR A 1 84 ? 6.453 1.262 4.645 1.00 97.31 84 THR A O 1
ATOM 624 N N . PHE A 1 85 ? 4.319 1.343 5.356 1.00 97.25 85 PHE A N 1
ATOM 625 C CA . PHE A 1 85 ? 4.025 2.672 4.867 1.00 97.25 85 PHE A CA 1
ATOM 626 C C . PHE A 1 85 ? 3.434 3.540 5.969 1.00 97.25 85 PHE A C 1
ATOM 628 O O . PHE A 1 85 ? 2.596 3.097 6.761 1.00 97.25 85 PHE A O 1
ATOM 635 N N . THR A 1 86 ? 3.818 4.810 5.945 1.00 96.88 86 THR A N 1
ATOM 636 C CA . THR A 1 86 ? 3.314 5.846 6.838 1.00 96.88 86 THR A CA 1
ATOM 637 C C . THR A 1 86 ? 2.414 6.807 6.068 1.00 96.88 86 THR A C 1
ATOM 639 O O . THR A 1 86 ? 2.699 7.178 4.924 1.00 96.88 86 THR A O 1
ATOM 642 N N . LYS A 1 87 ? 1.302 7.203 6.691 1.00 94.75 87 LYS A N 1
ATOM 643 C CA . LYS A 1 87 ? 0.354 8.155 6.107 1.00 94.75 87 LYS A CA 1
ATOM 644 C C . LYS A 1 87 ? 1.028 9.518 5.922 1.00 94.75 87 LYS A C 1
ATOM 646 O O . LYS A 1 87 ? 1.746 9.956 6.819 1.00 94.75 87 LYS A O 1
ATOM 651 N N . GLN A 1 88 ? 0.826 10.143 4.765 1.00 91.50 88 GLN A N 1
ATOM 652 C CA . GLN A 1 88 ? 1.270 11.512 4.473 1.00 91.50 88 GLN A CA 1
ATOM 653 C C . GLN A 1 88 ? 0.231 12.542 4.918 1.00 91.50 88 GLN A C 1
ATOM 655 O O . GLN A 1 88 ? -0.979 12.213 4.876 1.00 91.50 88 GLN A O 1
#

Foldseek 3Di:
DDDPPQLVLPAAKWQFPPARWIKHRHSVQKIWIDHVPDIAIFGWDDDDQKIFTDHPRHTFWIWHQDPQKIFIFGDDDPDTDGHIIHGD

Nearest PDB structures (foldseek):
  6mp4-assembly2_E  TM=4.998E-01  e=4.454E-01  Homo sapiens
  8xl2-assembly1_C  TM=4.573E-01  e=4.222E-01  Homo sapiens
  8xl2-assembly1_B  TM=4.573E-01  e=4.222E-01  Homo sapiens
  8xl0-assembly1_F  TM=5.215E-01  e=1.369E+00  Homo sapiens
  4igl-assembly1_B  TM=4.285E-01  e=4.436E+00  Yersinia entomophaga

Radius of gyration: 11.9 Å; Cα contacts (8 Å, |Δi|>4): 188; chains: 1; bounding box: 38×22×29 Å

Sequence (88 aa):
MFSGCLGNSITGTWKSDDSSATITINKDGTYVASMGVVELKGDWVEDGDNYAFYFQGAKIGSAAFEDKKLRVTLGSGLLNISGTFTKQ